Protein AF-A0A848GU89-F1 (afdb_monomer_lite)

Sequence (85 aa):
MKVYIEYEVKETNEIIQPIADQLLSTTTELIKYRVMWGLRKLEDEIEEEGGQIIVHMNGRIHTKSFTPELTEKIKVALKTVFEND

Organism: NCBI:txid2728842

pLDDT: mean 78.12, std 11.0, range [43.91, 90.12]

Radius of gyration: 14.66 Å; chains: 1; bounding box: 34×24×41 Å

Structure (mmCIF, N/CA/C/O backbone):
data_AF-A0A848GU89-F1
#
_entry.id   AF-A0A848GU89-F1
#
loop_
_atom_site.group_PDB
_atom_site.id
_atom_site.type_symbol
_atom_site.label_atom_id
_atom_site.label_alt_id
_atom_site.label_comp_id
_atom_site.label_asym_id
_atom_site.label_entity_id
_atom_site.label_seq_id
_atom_site.pdbx_PDB_ins_code
_atom_site.Cartn_x
_atom_site.Cartn_y
_atom_site.Cartn_z
_atom_site.occupancy
_atom_site.B_iso_or_equiv
_atom_site.auth_seq_id
_atom_site.auth_comp_id
_atom_site.auth_asym_id
_atom_site.auth_atom_id
_atom_site.pdbx_PDB_model_num
ATOM 1 N N . MET A 1 1 ? -12.071 1.519 -0.265 1.00 65.44 1 MET A N 1
ATOM 2 C CA . MET A 1 1 ? -10.676 2.035 -0.068 1.00 65.44 1 MET A CA 1
ATOM 3 C C . MET A 1 1 ? -10.021 2.507 -1.386 1.00 65.44 1 MET A C 1
ATOM 5 O O . MET A 1 1 ? -10.203 1.849 -2.403 1.00 65.44 1 MET A O 1
ATOM 9 N N . LYS A 1 2 ? -9.242 3.611 -1.410 1.00 63.16 2 LYS A N 1
ATOM 10 C CA . LYS A 1 2 ? -8.437 4.038 -2.588 1.00 63.16 2 LYS A CA 1
ATOM 11 C C . LYS A 1 2 ? -6.940 4.100 -2.247 1.00 63.16 2 LYS A C 1
ATOM 13 O O . LYS A 1 2 ? -6.545 4.870 -1.375 1.00 63.16 2 LYS A O 1
ATOM 18 N N . VAL A 1 3 ? -6.122 3.308 -2.944 1.00 63.69 3 VAL A N 1
ATOM 19 C CA . VAL A 1 3 ? -4.656 3.266 -2.776 1.00 63.69 3 VAL A CA 1
ATOM 20 C C . VAL A 1 3 ? -3.991 4.004 -3.934 1.00 63.69 3 VAL A C 1
ATOM 22 O O . VAL A 1 3 ? -4.285 3.721 -5.097 1.00 63.69 3 VAL A O 1
ATOM 25 N N . TYR A 1 4 ? -3.091 4.932 -3.617 1.00 67.62 4 TYR A N 1
ATOM 26 C CA . TYR A 1 4 ? -2.342 5.722 -4.593 1.00 67.62 4 TYR A CA 1
ATOM 27 C C . TYR A 1 4 ? -0.854 5.371 -4.514 1.00 67.62 4 TYR A C 1
ATOM 29 O O . TYR A 1 4 ? -0.310 5.149 -3.434 1.00 67.62 4 TYR A O 1
ATOM 37 N N . ILE A 1 5 ? -0.190 5.309 -5.666 1.00 62.62 5 ILE A N 1
ATOM 38 C CA . ILE A 1 5 ? 1.258 5.095 -5.754 1.00 62.62 5 ILE A CA 1
ATOM 39 C C . ILE A 1 5 ? 1.835 6.263 -6.549 1.00 62.62 5 ILE A C 1
ATOM 41 O O . ILE A 1 5 ? 1.444 6.476 -7.695 1.00 62.62 5 ILE A O 1
ATOM 45 N N . GLU A 1 6 ? 2.722 7.035 -5.919 1.00 57.06 6 GLU A N 1
ATOM 46 C CA . GLU A 1 6 ? 3.387 8.196 -6.523 1.00 57.06 6 GLU A CA 1
ATOM 47 C C . GLU A 1 6 ? 4.808 7.831 -6.972 1.00 57.06 6 GLU A C 1
ATOM 49 O O . GLU A 1 6 ? 5.530 7.110 -6.273 1.00 57.06 6 GLU A O 1
ATOM 54 N N . TYR A 1 7 ? 5.217 8.342 -8.139 1.00 57.75 7 TYR A N 1
ATOM 55 C CA . TYR A 1 7 ? 6.493 8.024 -8.782 1.00 57.75 7 TYR A CA 1
ATOM 56 C C . TYR A 1 7 ? 7.244 9.266 -9.280 1.00 57.75 7 TYR A C 1
ATOM 58 O O . TYR A 1 7 ? 6.641 10.233 -9.734 1.00 57.75 7 TYR A O 1
ATOM 66 N N . GLU A 1 8 ? 8.578 9.191 -9.250 1.00 52.53 8 GLU A N 1
ATOM 67 C CA . GLU A 1 8 ? 9.502 10.155 -9.859 1.00 52.53 8 GLU A CA 1
ATOM 68 C C . GLU A 1 8 ? 10.547 9.362 -10.663 1.00 52.53 8 GLU A C 1
ATOM 70 O O . GLU A 1 8 ? 11.287 8.554 -10.099 1.00 52.53 8 GLU A O 1
ATOM 75 N N . VAL A 1 9 ? 10.570 9.531 -11.989 1.00 54.78 9 VAL A N 1
ATOM 76 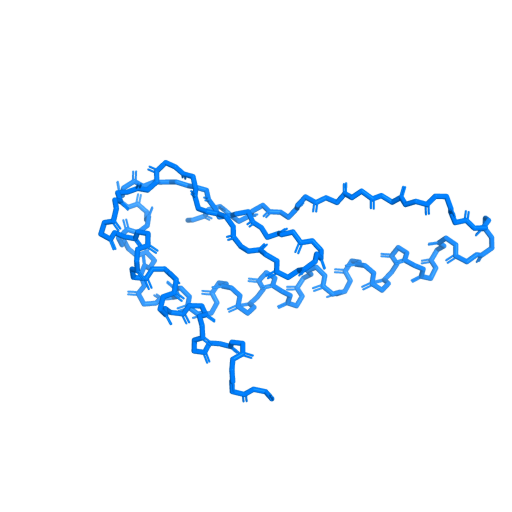C CA . VAL A 1 9 ? 11.513 8.835 -12.882 1.00 54.78 9 VAL A CA 1
ATOM 77 C C . VAL A 1 9 ? 12.699 9.761 -13.138 1.00 54.78 9 VAL A C 1
ATOM 79 O O . VAL A 1 9 ? 12.522 10.861 -13.656 1.00 54.78 9 VAL A O 1
ATOM 82 N N . LYS A 1 10 ? 13.911 9.329 -12.775 1.00 56.16 10 LYS A N 1
ATOM 83 C CA . LYS A 1 10 ? 15.150 10.012 -13.176 1.00 56.16 10 LYS A CA 1
ATOM 84 C C . LYS A 1 10 ? 15.569 9.501 -14.549 1.00 56.16 10 LYS A C 1
ATOM 86 O O . LYS A 1 10 ? 15.556 8.292 -14.749 1.00 56.16 10 LYS A O 1
ATOM 91 N N . GLU A 1 11 ? 15.904 10.432 -15.444 1.00 55.03 11 GLU A N 1
ATOM 92 C CA . GLU A 1 11 ? 16.232 10.229 -16.865 1.00 55.03 11 GLU A CA 1
ATOM 93 C C . GLU A 1 11 ? 16.787 8.835 -17.191 1.00 55.03 11 GLU A C 1
ATOM 95 O O . GLU A 1 11 ? 17.886 8.457 -16.779 1.00 55.03 11 GLU A O 1
ATOM 100 N N . THR A 1 12 ? 16.012 8.080 -17.967 1.00 57.66 12 THR A N 1
ATOM 101 C CA . THR A 1 12 ? 16.366 6.753 -18.470 1.00 57.66 12 THR A CA 1
ATOM 102 C C . THR A 1 12 ? 16.616 6.815 -19.974 1.00 57.66 12 THR A C 1
ATOM 104 O O . THR A 1 12 ? 15.954 7.535 -20.714 1.00 57.66 12 THR A O 1
ATOM 107 N N . ASN A 1 13 ? 17.614 6.058 -20.429 1.00 64.50 13 ASN A N 1
ATOM 108 C CA . ASN A 1 13 ? 18.003 5.951 -21.835 1.00 64.50 13 ASN A CA 1
ATOM 109 C C . ASN A 1 13 ? 16.821 5.390 -22.663 1.00 64.50 13 ASN A C 1
ATOM 111 O O . ASN A 1 13 ? 16.231 4.391 -22.247 1.00 64.50 13 ASN A O 1
ATOM 115 N N . GLU A 1 14 ? 16.485 5.981 -23.818 1.00 66.12 14 GLU A N 1
ATOM 116 C CA . GLU A 1 14 ? 15.233 5.708 -24.570 1.00 66.12 14 GLU A CA 1
ATOM 117 C C . GLU A 1 14 ? 15.003 4.219 -24.904 1.00 66.12 14 GLU A C 1
ATOM 119 O O . GLU A 1 14 ? 13.867 3.762 -24.996 1.00 66.12 14 GLU A O 1
ATOM 124 N N . ILE A 1 15 ? 16.076 3.431 -25.030 1.00 68.31 15 ILE A N 1
ATOM 125 C CA . ILE A 1 15 ? 16.025 1.986 -25.320 1.00 68.31 15 ILE A CA 1
ATOM 126 C C . ILE A 1 15 ? 15.606 1.160 -24.089 1.00 68.31 15 ILE A C 1
ATOM 128 O O . ILE A 1 15 ? 14.981 0.109 -24.220 1.00 68.31 15 ILE A O 1
ATOM 132 N N . ILE A 1 16 ? 15.957 1.616 -22.885 1.00 74.56 16 ILE A N 1
ATOM 133 C CA . ILE A 1 16 ? 15.705 0.909 -21.617 1.00 74.56 16 ILE A CA 1
ATOM 134 C C . ILE A 1 16 ? 14.345 1.318 -21.031 1.00 74.56 16 ILE A C 1
ATOM 136 O O . ILE A 1 16 ? 13.756 0.558 -20.260 1.00 74.56 16 ILE A O 1
ATOM 140 N N . GLN A 1 17 ? 13.817 2.476 -21.442 1.00 77.25 17 GLN A N 1
ATOM 141 C CA . GLN A 1 17 ? 12.544 3.020 -20.971 1.00 77.25 17 GLN A CA 1
ATOM 142 C C . GLN A 1 17 ? 11.380 2.011 -21.022 1.00 77.25 17 GLN A C 1
ATOM 144 O O . GLN A 1 17 ? 10.737 1.828 -19.993 1.00 77.25 17 GLN A O 1
ATOM 149 N N . PRO A 1 18 ? 11.139 1.262 -22.120 1.00 82.12 18 PRO A N 1
ATOM 150 C CA . PRO A 1 18 ? 9.985 0.360 -22.185 1.00 82.12 18 PRO A CA 1
ATOM 151 C C . PRO A 1 18 ? 10.067 -0.805 -21.188 1.00 82.12 18 PRO A C 1
ATOM 153 O O . PRO A 1 18 ? 9.053 -1.246 -20.649 1.00 82.12 18 PRO A O 1
ATOM 156 N N . ILE A 1 19 ? 11.279 -1.306 -20.926 1.00 81.25 19 ILE A N 1
ATOM 157 C CA . ILE A 1 19 ? 11.518 -2.385 -19.956 1.00 81.25 19 ILE A CA 1
ATOM 158 C C . ILE A 1 19 ? 11.348 -1.844 -18.533 1.00 81.25 19 ILE A C 1
ATOM 160 O O . ILE A 1 19 ? 10.721 -2.496 -17.697 1.00 81.25 19 ILE A O 1
ATOM 164 N N . ALA A 1 20 ? 11.872 -0.644 -18.267 1.00 77.62 20 ALA A N 1
ATOM 165 C CA . ALA A 1 20 ? 11.694 0.035 -16.990 1.00 77.62 20 ALA A CA 1
ATOM 166 C C . ALA A 1 20 ? 10.206 0.288 -16.694 1.00 77.62 20 ALA A C 1
ATOM 168 O O . ALA A 1 20 ? 9.752 -0.010 -15.590 1.00 77.62 20 ALA A O 1
ATOM 169 N N . ASP A 1 21 ? 9.433 0.731 -17.687 1.00 80.69 21 ASP A N 1
ATOM 170 C CA . ASP A 1 21 ? 7.995 0.980 -17.555 1.00 80.69 21 ASP A CA 1
ATOM 171 C C . ASP A 1 21 ? 7.210 -0.314 -17.275 1.00 80.69 21 ASP A C 1
ATOM 173 O O . ASP A 1 21 ? 6.329 -0.338 -16.411 1.00 80.69 21 ASP A O 1
ATOM 177 N N . GLN A 1 22 ? 7.547 -1.423 -17.948 1.00 81.75 22 GLN A N 1
ATOM 178 C CA . GLN A 1 22 ? 6.915 -2.728 -17.698 1.00 81.75 22 GLN A CA 1
ATOM 179 C C . GLN A 1 22 ? 7.232 -3.282 -16.303 1.00 81.75 22 GLN A C 1
ATOM 181 O O . GLN A 1 22 ? 6.329 -3.757 -15.602 1.00 81.75 22 GLN A O 1
ATOM 186 N N . LEU A 1 23 ? 8.499 -3.214 -15.880 1.00 80.62 23 LEU A N 1
ATOM 187 C CA . LEU A 1 23 ? 8.912 -3.624 -14.535 1.00 80.62 23 LEU A CA 1
ATOM 188 C C . LEU A 1 23 ? 8.227 -2.769 -13.472 1.00 80.62 23 LEU A C 1
ATOM 190 O O . LEU A 1 23 ? 7.728 -3.299 -12.476 1.00 80.62 23 LEU A O 1
ATOM 194 N N . LEU A 1 24 ? 8.152 -1.460 -13.709 1.00 79.62 24 LEU A N 1
ATOM 195 C CA . LEU A 1 24 ? 7.477 -0.526 -12.827 1.00 79.62 24 LEU A CA 1
ATOM 196 C C . LEU A 1 24 ? 5.991 -0.858 -12.702 1.00 79.62 24 LEU A C 1
ATOM 198 O O . LEU A 1 24 ? 5.490 -0.978 -11.584 1.00 79.62 24 LEU A O 1
ATOM 202 N N . SER A 1 25 ? 5.292 -1.053 -13.820 1.00 81.69 25 SER A N 1
ATOM 203 C CA . SER A 1 25 ? 3.869 -1.404 -13.824 1.00 81.69 25 SER A CA 1
ATOM 204 C C . SER A 1 25 ? 3.608 -2.701 -13.051 1.00 81.69 25 SER A C 1
ATOM 206 O O . SER A 1 25 ? 2.763 -2.728 -12.155 1.00 81.69 25 SER A O 1
ATOM 208 N N . THR A 1 26 ? 4.403 -3.742 -13.310 1.00 83.88 26 THR A N 1
ATOM 209 C CA . THR A 1 26 ? 4.269 -5.044 -12.637 1.00 83.88 26 THR A CA 1
ATOM 210 C C . THR A 1 26 ? 4.512 -4.929 -11.130 1.00 83.88 26 THR A C 1
ATOM 212 O O . THR A 1 26 ? 3.736 -5.439 -10.321 1.00 83.88 26 THR A O 1
ATOM 215 N N . THR A 1 27 ? 5.571 -4.217 -10.738 1.00 80.38 27 THR A N 1
ATOM 216 C CA . THR A 1 27 ? 5.930 -4.016 -9.326 1.00 80.38 27 THR A CA 1
ATOM 217 C C . THR A 1 27 ? 4.874 -3.183 -8.601 1.00 80.38 27 THR A C 1
ATOM 219 O O . THR A 1 27 ? 4.502 -3.496 -7.472 1.00 80.38 27 THR A O 1
ATOM 222 N N . THR A 1 28 ? 4.337 -2.162 -9.269 1.00 80.62 28 THR A N 1
ATOM 223 C CA . THR A 1 28 ? 3.263 -1.305 -8.751 1.00 80.62 28 THR A CA 1
ATOM 224 C C . THR A 1 28 ? 2.019 -2.127 -8.429 1.00 80.62 28 THR A C 1
ATOM 226 O O . THR A 1 28 ? 1.477 -2.009 -7.331 1.00 80.62 28 THR A O 1
ATOM 229 N N . GLU A 1 29 ? 1.582 -2.991 -9.346 1.00 83.25 29 GLU A N 1
ATOM 230 C CA . GLU A 1 29 ? 0.418 -3.853 -9.120 1.00 83.25 29 GLU A CA 1
ATOM 231 C C . GLU A 1 29 ? 0.656 -4.842 -7.973 1.00 83.25 29 GLU A C 1
ATOM 233 O O . GLU A 1 29 ? -0.178 -4.951 -7.074 1.00 83.25 29 GLU A O 1
ATOM 238 N N . LEU A 1 30 ? 1.824 -5.490 -7.920 1.00 84.56 30 LEU A N 1
ATOM 239 C CA . LEU A 1 30 ? 2.180 -6.385 -6.812 1.00 84.56 30 LEU A CA 1
ATOM 240 C C . LEU A 1 30 ? 2.136 -5.678 -5.451 1.00 84.56 30 LEU A C 1
ATOM 242 O O . LEU A 1 30 ? 1.578 -6.215 -4.492 1.00 84.56 30 LEU A O 1
ATOM 246 N N . ILE A 1 31 ? 2.684 -4.464 -5.367 1.00 82.81 31 ILE A N 1
ATOM 247 C CA . ILE A 1 31 ? 2.657 -3.656 -4.143 1.00 82.81 31 ILE A CA 1
ATOM 248 C C . ILE A 1 31 ? 1.216 -3.297 -3.766 1.00 82.81 31 ILE A C 1
ATOM 250 O O . ILE A 1 31 ? 0.846 -3.462 -2.602 1.00 82.81 31 ILE A O 1
ATOM 254 N N . LYS A 1 32 ? 0.380 -2.865 -4.723 1.00 82.56 32 LYS A N 1
ATOM 255 C CA . LYS A 1 32 ? -1.044 -2.587 -4.457 1.00 82.56 32 LYS A CA 1
ATOM 256 C C . LYS A 1 32 ? -1.744 -3.803 -3.873 1.00 82.56 32 LYS A C 1
ATOM 258 O O . LYS A 1 32 ? -2.414 -3.673 -2.851 1.00 82.56 32 LYS A O 1
ATOM 263 N N . TYR A 1 33 ? -1.562 -4.976 -4.480 1.00 86.06 33 TYR A N 1
ATOM 264 C CA . TYR A 1 33 ? -2.172 -6.212 -3.994 1.00 86.06 33 TYR A CA 1
ATOM 265 C C . TYR A 1 33 ? -1.716 -6.563 -2.580 1.00 86.06 33 TYR A C 1
ATOM 267 O O . TYR A 1 33 ? -2.555 -6.884 -1.740 1.00 86.06 33 TYR A O 1
ATOM 275 N N . ARG A 1 34 ? -0.415 -6.457 -2.288 1.00 85.56 34 ARG A N 1
ATOM 276 C CA . ARG A 1 34 ? 0.131 -6.703 -0.942 1.00 85.56 34 ARG A CA 1
ATOM 277 C C . ARG A 1 34 ? -0.470 -5.762 0.097 1.00 85.56 34 ARG A C 1
ATOM 279 O O . ARG A 1 34 ? -0.901 -6.212 1.155 1.00 85.56 34 ARG A O 1
ATOM 286 N N . VAL A 1 35 ? -0.555 -4.473 -0.223 1.00 86.56 35 VAL A N 1
ATOM 287 C CA . VAL A 1 35 ? -1.148 -3.457 0.657 1.00 86.56 35 VAL A CA 1
ATOM 288 C C . VAL A 1 35 ? -2.633 -3.727 0.880 1.00 86.56 35 VAL A C 1
ATOM 290 O O . VAL A 1 35 ? -3.070 -3.797 2.024 1.00 86.56 35 VAL A O 1
ATOM 293 N N . MET A 1 36 ? -3.400 -3.954 -0.189 1.00 85.50 36 MET A N 1
ATOM 294 C CA . MET A 1 36 ? -4.819 -4.311 -0.092 1.00 85.50 36 MET A CA 1
ATOM 295 C C . MET A 1 36 ? -5.032 -5.563 0.762 1.00 85.50 36 MET A C 1
ATOM 297 O O . MET A 1 36 ? -5.926 -5.594 1.602 1.00 85.50 36 MET A O 1
ATOM 301 N N . TRP A 1 37 ? -4.191 -6.581 0.582 1.00 88.94 37 TRP A N 1
ATOM 302 C CA . TRP A 1 37 ? -4.266 -7.811 1.359 1.00 88.94 37 TRP A CA 1
ATOM 303 C C . TRP A 1 37 ? -3.969 -7.583 2.844 1.00 88.94 37 TRP A C 1
ATOM 305 O O . TRP A 1 37 ? -4.726 -8.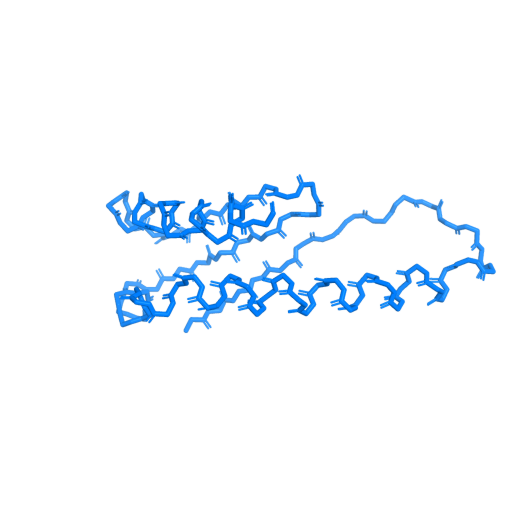047 3.697 1.00 88.94 37 TRP A O 1
ATOM 315 N N . GLY A 1 38 ? -2.912 -6.831 3.159 1.00 87.12 38 GLY A N 1
ATOM 316 C CA . GLY A 1 38 ? -2.561 -6.476 4.537 1.00 87.12 38 GLY A CA 1
ATOM 317 C C . GLY A 1 38 ? -3.668 -5.737 5.268 1.00 87.12 38 GLY A C 1
ATOM 318 O O . GLY A 1 38 ? -3.897 -5.957 6.455 1.00 87.12 38 GLY A O 1
ATOM 319 N N . LEU A 1 39 ? -4.384 -4.889 4.537 1.00 89.44 39 LEU A N 1
ATOM 320 C CA . LEU A 1 39 ? -5.420 -4.021 5.080 1.00 89.44 39 LEU A CA 1
ATOM 321 C C . LEU A 1 39 ? -6.814 -4.616 5.019 1.00 89.44 39 LEU A C 1
ATOM 323 O O . LEU A 1 39 ? -7.748 -3.997 5.512 1.00 89.44 39 LEU A O 1
ATOM 327 N N . ARG A 1 40 ? -6.966 -5.831 4.494 1.00 88.25 40 ARG A N 1
ATOM 328 C CA . ARG A 1 40 ? -8.269 -6.482 4.344 1.00 88.25 40 ARG A CA 1
ATOM 329 C C . ARG A 1 40 ? -9.049 -6.597 5.655 1.00 88.25 40 ARG A C 1
ATOM 331 O O . ARG A 1 40 ? -10.269 -6.584 5.649 1.00 88.25 40 ARG A O 1
ATOM 338 N N . LYS A 1 41 ? -8.354 -6.703 6.792 1.00 87.56 41 LYS A N 1
ATOM 339 C CA . LYS A 1 41 ? -8.984 -6.752 8.124 1.00 87.56 41 LYS A CA 1
ATOM 340 C C . LYS A 1 41 ? -9.447 -5.388 8.647 1.00 87.56 41 LYS A C 1
ATOM 342 O O . LYS A 1 41 ? -10.184 -5.354 9.619 1.00 87.56 41 LYS A O 1
ATOM 347 N N . LEU A 1 42 ? -8.969 -4.304 8.042 1.00 87.62 42 LEU A N 1
ATOM 348 C CA . LEU A 1 42 ? -9.273 -2.916 8.393 1.00 87.62 42 LEU A CA 1
ATOM 349 C C . LEU A 1 42 ? -10.129 -2.243 7.310 1.00 87.62 42 LEU A C 1
ATOM 351 O O . LEU A 1 42 ? -10.315 -1.034 7.355 1.00 87.62 42 LEU A O 1
ATOM 355 N N . GLU A 1 43 ? -10.597 -2.997 6.310 1.00 86.12 43 GLU A N 1
ATOM 356 C CA . GLU A 1 43 ? -11.285 -2.453 5.137 1.00 86.12 43 GLU A CA 1
ATOM 357 C C . G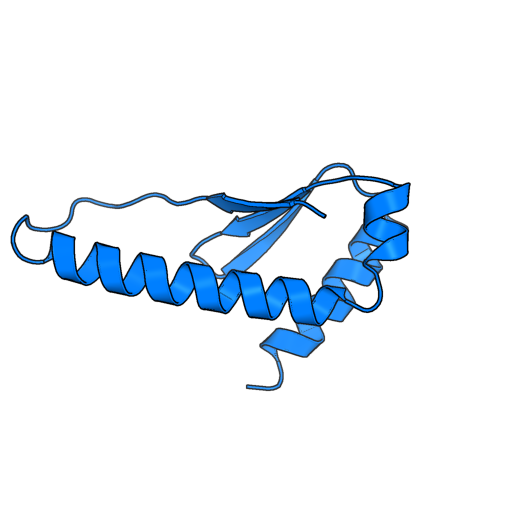LU A 1 43 ? -12.547 -1.683 5.535 1.00 86.12 43 GLU A C 1
ATOM 359 O O . GLU A 1 43 ? -12.684 -0.532 5.130 1.00 86.12 43 GLU A O 1
ATOM 364 N N . ASP A 1 44 ? -13.380 -2.261 6.403 1.00 85.56 44 ASP A N 1
ATOM 365 C CA . ASP A 1 44 ? -14.609 -1.626 6.891 1.00 85.56 44 ASP A CA 1
ATOM 366 C C . ASP A 1 44 ? -14.309 -0.317 7.650 1.00 85.56 44 ASP A C 1
ATOM 368 O O . ASP A 1 44 ? -14.886 0.723 7.344 1.00 85.56 44 ASP A O 1
ATOM 372 N N . GLU A 1 45 ? -13.327 -0.326 8.566 1.00 85.44 45 GLU A N 1
ATOM 373 C CA . GLU A 1 45 ? -12.898 0.875 9.311 1.00 85.44 45 GLU A CA 1
ATOM 374 C C . GLU A 1 45 ? -12.371 1.975 8.365 1.00 85.44 45 GLU A C 1
ATOM 376 O O . GLU A 1 45 ? -12.648 3.162 8.539 1.00 85.44 45 GLU A O 1
ATOM 381 N N . ILE A 1 46 ? -11.623 1.581 7.328 1.00 85.94 46 ILE A N 1
ATOM 382 C CA . ILE A 1 46 ? -11.078 2.488 6.308 1.00 85.94 46 ILE A CA 1
ATOM 383 C C . ILE A 1 46 ? -12.186 3.069 5.423 1.00 85.94 46 ILE A C 1
ATOM 385 O O . ILE A 1 46 ? -12.065 4.216 4.982 1.00 85.94 46 ILE A O 1
ATOM 389 N N . GLU A 1 47 ? -13.225 2.296 5.102 1.00 83.75 47 GLU A N 1
ATOM 390 C CA . GLU A 1 47 ? -14.361 2.782 4.313 1.00 83.75 47 GLU A CA 1
ATOM 391 C C . GLU A 1 47 ? -15.264 3.727 5.100 1.00 83.75 47 GLU A C 1
ATOM 393 O O . GLU A 1 47 ? -15.747 4.701 4.520 1.00 83.75 47 GLU A O 1
ATOM 398 N N . GLU A 1 48 ? -15.435 3.489 6.400 1.00 84.06 48 GLU A N 1
ATOM 399 C CA . GLU A 1 48 ? -16.211 4.361 7.282 1.00 84.06 48 GLU A CA 1
ATOM 400 C C . GLU A 1 48 ? -15.513 5.702 7.553 1.00 84.06 48 GLU A C 1
ATOM 402 O O . GLU A 1 48 ? -16.142 6.754 7.416 1.00 84.06 48 GLU A O 1
ATOM 407 N N . GLU A 1 49 ? -14.220 5.699 7.903 1.00 82.00 49 GLU A N 1
ATOM 408 C CA . GLU A 1 49 ? -13.484 6.946 8.175 1.00 82.00 49 GLU A CA 1
ATOM 409 C C . GLU A 1 49 ? -13.090 7.690 6.890 1.00 82.00 49 GLU A C 1
ATOM 411 O O . GLU A 1 49 ? -13.085 8.924 6.839 1.00 82.00 49 GLU A O 1
ATOM 416 N N . GLY A 1 50 ? -12.757 6.940 5.837 1.00 77.00 50 GLY A N 1
ATOM 417 C CA . GLY A 1 50 ? -12.156 7.473 4.623 1.00 77.00 50 GLY A CA 1
ATOM 418 C C . GLY A 1 50 ? -10.698 7.913 4.816 1.00 77.00 50 GLY A C 1
ATOM 419 O O . GLY A 1 50 ? -10.227 8.223 5.904 1.00 77.00 50 GLY A O 1
ATOM 420 N N . GLY A 1 51 ? -9.936 7.947 3.723 1.00 82.62 51 GLY A N 1
ATOM 421 C CA . GLY A 1 51 ? -8.538 8.371 3.757 1.00 82.62 51 GLY A CA 1
ATOM 422 C C . GLY A 1 51 ? -7.747 7.898 2.549 1.00 82.62 51 GLY A C 1
ATOM 423 O O . GLY A 1 51 ? -8.298 7.334 1.598 1.00 82.62 51 GLY A O 1
ATOM 424 N N . GLN A 1 52 ? -6.444 8.171 2.562 1.00 83.62 52 GLN A N 1
ATOM 425 C CA . GLN A 1 52 ? -5.535 7.814 1.477 1.00 83.62 52 GLN A CA 1
ATOM 426 C C . GLN A 1 52 ? -4.292 7.122 2.015 1.00 83.62 52 GLN A C 1
ATOM 428 O O . GLN A 1 52 ? -3.662 7.583 2.968 1.00 83.62 52 GLN A O 1
ATOM 433 N N . ILE A 1 53 ? -3.914 6.036 1.348 1.00 83.81 53 ILE A N 1
ATOM 434 C CA . ILE A 1 53 ? -2.641 5.358 1.562 1.00 83.81 53 ILE A CA 1
ATOM 435 C C . ILE A 1 53 ? -1.800 5.595 0.321 1.00 83.81 53 ILE A C 1
ATOM 437 O O . ILE A 1 53 ? -2.228 5.282 -0.793 1.00 83.81 53 ILE A O 1
ATOM 441 N N . ILE A 1 54 ? -0.632 6.184 0.539 1.00 83.88 54 ILE A N 1
ATOM 442 C CA . ILE A 1 54 ? 0.330 6.561 -0.485 1.00 83.88 54 ILE A CA 1
ATOM 443 C C . ILE A 1 54 ? 1.560 5.689 -0.284 1.00 83.88 54 ILE A C 1
ATOM 445 O O . ILE A 1 54 ? 2.177 5.715 0.781 1.00 83.88 54 ILE A O 1
ATOM 449 N N . VAL A 1 55 ? 1.913 4.905 -1.297 1.00 79.56 55 VAL A N 1
ATOM 450 C CA . VAL A 1 55 ? 3.144 4.109 -1.287 1.00 79.56 55 VAL A CA 1
ATOM 451 C C . VAL A 1 55 ? 4.146 4.753 -2.228 1.00 79.56 55 VAL A C 1
ATOM 453 O O . VAL A 1 55 ? 3.862 4.957 -3.407 1.00 79.56 55 VAL A O 1
ATOM 456 N N . HIS A 1 56 ? 5.318 5.079 -1.701 1.00 77.44 56 HIS A N 1
ATOM 457 C CA . HIS A 1 56 ? 6.431 5.624 -2.463 1.00 77.44 56 HIS A CA 1
ATOM 458 C C . HIS A 1 56 ? 7.340 4.495 -2.964 1.00 77.44 56 HIS A C 1
ATOM 460 O O . HIS A 1 56 ? 7.508 3.471 -2.301 1.00 77.44 56 HIS A O 1
ATOM 466 N N . MET A 1 57 ? 8.011 4.712 -4.097 1.00 66.81 57 MET A N 1
ATOM 467 C CA . MET A 1 57 ? 8.953 3.742 -4.685 1.00 66.81 57 MET A CA 1
ATOM 468 C C . MET A 1 57 ? 10.122 3.347 -3.774 1.00 66.81 57 MET A C 1
ATOM 470 O O . MET A 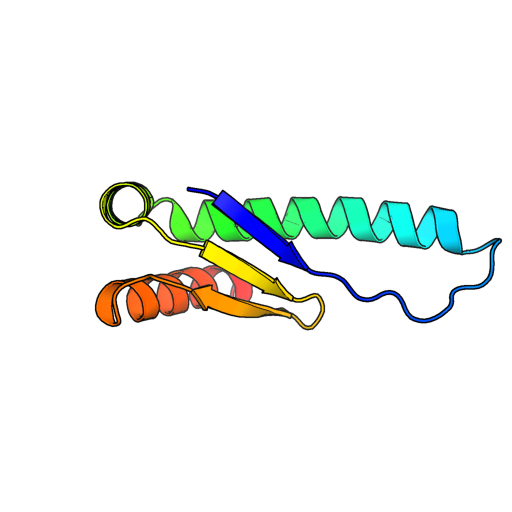1 57 ? 10.680 2.266 -3.915 1.00 66.81 57 MET A O 1
ATOM 474 N N . ASN A 1 58 ? 10.492 4.199 -2.817 1.00 69.50 58 ASN A N 1
ATOM 475 C CA . ASN A 1 58 ? 11.507 3.873 -1.812 1.00 69.50 58 ASN A CA 1
ATOM 476 C C . ASN A 1 58 ? 10.983 2.941 -0.698 1.00 69.50 58 ASN A C 1
ATOM 478 O O . ASN A 1 58 ? 11.647 2.788 0.325 1.00 69.50 58 ASN A O 1
ATOM 482 N N . GLY A 1 59 ? 9.781 2.378 -0.860 1.00 67.38 59 GLY A N 1
ATOM 483 C CA . GLY A 1 59 ? 9.126 1.502 0.108 1.00 67.38 59 GLY A CA 1
ATOM 484 C C . GLY A 1 59 ? 8.479 2.239 1.282 1.00 67.38 59 GLY A C 1
ATOM 485 O O . GLY A 1 59 ? 7.924 1.594 2.169 1.00 67.38 59 GLY A O 1
ATOM 486 N N . ARG A 1 60 ? 8.524 3.580 1.325 1.00 77.94 60 ARG A N 1
ATOM 487 C CA . ARG A 1 60 ? 7.852 4.343 2.385 1.00 77.94 60 ARG A CA 1
ATOM 488 C C . ARG A 1 60 ? 6.353 4.379 2.144 1.00 77.94 60 ARG A C 1
ATOM 490 O O . ARG A 1 60 ? 5.898 4.642 1.035 1.00 77.94 60 ARG A O 1
ATOM 497 N N . ILE A 1 61 ? 5.598 4.191 3.218 1.00 81.31 61 ILE A N 1
ATOM 498 C CA . ILE A 1 61 ? 4.140 4.263 3.214 1.00 81.31 61 ILE A CA 1
ATOM 499 C C . ILE A 1 61 ? 3.723 5.486 4.020 1.00 81.31 61 ILE A C 1
ATOM 501 O O . ILE A 1 61 ? 4.188 5.689 5.144 1.00 81.31 61 ILE A O 1
ATOM 505 N N . HIS A 1 62 ? 2.852 6.299 3.438 1.00 83.31 62 HIS A N 1
ATOM 506 C CA . HIS A 1 62 ? 2.270 7.468 4.069 1.00 83.31 62 HIS A CA 1
ATOM 507 C C . HIS A 1 62 ? 0.748 7.340 4.105 1.00 83.31 62 HIS A C 1
ATOM 509 O O . HIS A 1 62 ? 0.109 6.968 3.124 1.00 83.31 62 HIS A O 1
ATOM 515 N N . THR A 1 63 ? 0.165 7.653 5.253 1.00 85.19 63 THR A N 1
ATOM 516 C CA . THR A 1 63 ? -1.276 7.625 5.498 1.00 85.19 63 THR A CA 1
ATOM 517 C C . THR A 1 63 ? -1.759 9.056 5.675 1.00 85.19 63 THR A C 1
ATOM 519 O O . THR A 1 63 ? -1.234 9.787 6.515 1.00 85.19 63 THR A O 1
ATOM 522 N N . LYS A 1 64 ? -2.755 9.467 4.893 1.00 84.62 64 LYS A N 1
ATOM 523 C CA . LYS A 1 64 ? -3.315 10.820 4.923 1.00 84.62 64 LYS A CA 1
ATOM 524 C C . LYS A 1 64 ? -4.800 10.764 5.259 1.00 84.62 64 LYS A C 1
ATOM 526 O O . LYS A 1 64 ? -5.529 9.945 4.705 1.00 84.62 64 LYS A O 1
ATOM 531 N N . SER A 1 65 ? -5.226 11.673 6.135 1.00 85.44 65 SER A N 1
ATOM 532 C CA . SER A 1 65 ? -6.620 11.872 6.558 1.00 85.44 65 SER A CA 1
ATOM 533 C C . SER A 1 65 ? -7.250 10.769 7.418 1.00 85.44 65 SER A C 1
ATOM 535 O O . SER A 1 65 ? -8.430 10.878 7.716 1.00 85.44 65 SER A O 1
ATOM 537 N N . PHE A 1 66 ? -6.486 9.770 7.866 1.00 87.25 66 PHE A N 1
ATOM 538 C CA . PHE A 1 66 ? -6.955 8.796 8.857 1.00 87.25 66 PHE A CA 1
ATOM 539 C C . PHE A 1 66 ? -6.806 9.323 10.283 1.00 87.25 66 PHE A C 1
ATOM 541 O O . PHE A 1 66 ? -5.931 10.156 10.557 1.00 87.25 66 PHE A O 1
ATOM 548 N N . THR A 1 67 ? -7.605 8.793 11.209 1.00 88.25 67 THR A N 1
ATOM 549 C CA . THR A 1 67 ? -7.384 9.040 12.636 1.00 88.25 67 THR A CA 1
ATOM 550 C C . THR A 1 67 ? -6.009 8.516 13.084 1.00 88.25 67 THR A C 1
ATOM 552 O O . THR A 1 67 ? -5.436 7.616 12.454 1.00 88.25 67 THR A O 1
ATOM 555 N N . PRO A 1 68 ? -5.433 9.057 14.177 1.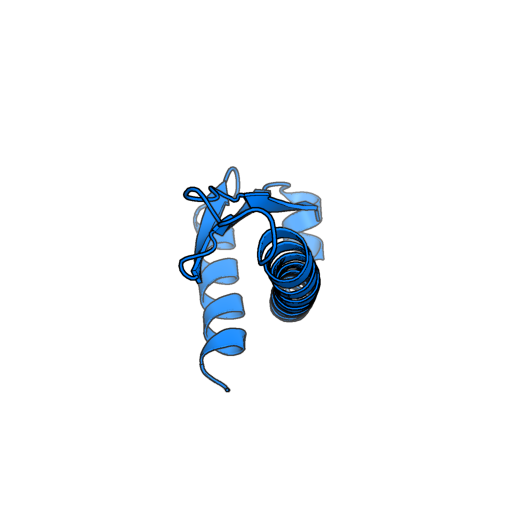00 88.38 68 PRO A N 1
ATOM 556 C CA . PRO A 1 68 ? -4.185 8.538 14.735 1.00 88.38 68 PRO A CA 1
ATOM 557 C C . PRO A 1 68 ? -4.269 7.050 15.100 1.00 88.38 68 PRO A C 1
ATOM 559 O O . PRO A 1 68 ? -3.304 6.317 14.903 1.00 88.38 68 PRO A O 1
ATOM 562 N N . GLU A 1 69 ? -5.428 6.597 15.584 1.00 88.88 69 GLU A N 1
ATOM 563 C CA . GLU A 1 69 ? -5.660 5.197 15.938 1.00 88.88 69 GLU A CA 1
ATOM 564 C C . GLU A 1 69 ? -5.638 4.295 14.699 1.00 88.88 69 GLU A C 1
ATOM 566 O O . GLU A 1 69 ? -4.862 3.336 14.644 1.00 88.88 69 GLU A O 1
ATOM 571 N N . LEU A 1 70 ? -6.419 4.636 13.669 1.00 87.62 70 LEU A N 1
ATOM 572 C CA . LEU A 1 70 ? -6.457 3.864 12.431 1.00 87.62 70 LEU A CA 1
ATOM 573 C C . LEU A 1 70 ? -5.107 3.904 11.697 1.00 87.62 70 LEU A C 1
ATOM 575 O O . LEU A 1 70 ? -4.672 2.899 11.137 1.00 87.62 70 LEU A O 1
ATOM 579 N N . THR A 1 71 ? -4.382 5.022 11.780 1.00 89.31 71 THR A N 1
ATOM 580 C CA . THR A 1 71 ? -3.011 5.146 11.260 1.00 89.31 71 THR A CA 1
ATOM 581 C C . THR A 1 71 ? -2.065 4.118 11.883 1.00 89.31 71 THR A C 1
ATOM 583 O O . THR A 1 71 ? -1.298 3.473 11.164 1.00 89.31 71 THR A O 1
ATOM 586 N N . GLU A 1 72 ? -2.107 3.933 13.204 1.00 90.12 72 GLU A N 1
ATOM 587 C CA . GLU A 1 72 ? -1.273 2.928 13.870 1.00 90.12 72 GLU A CA 1
ATOM 588 C C . GLU A 1 72 ? -1.698 1.499 13.509 1.00 90.12 72 GLU A C 1
ATOM 590 O O . GLU A 1 72 ? -0.836 0.671 13.200 1.00 90.12 72 GLU A O 1
ATOM 595 N N . LYS A 1 73 ? -3.007 1.214 13.427 1.00 89.69 73 LYS A N 1
ATOM 596 C CA . LYS A 1 73 ? -3.504 -0.093 12.954 1.00 89.69 73 LYS A CA 1
ATOM 597 C C . LYS A 1 73 ? -3.003 -0.413 11.541 1.00 89.69 73 LYS A C 1
ATOM 599 O O . LYS A 1 73 ? -2.493 -1.510 11.306 1.00 89.69 73 LYS A O 1
ATOM 604 N N . ILE A 1 74 ? -3.077 0.555 10.624 1.00 88.88 74 ILE A N 1
ATOM 605 C CA . ILE A 1 74 ? -2.581 0.436 9.243 1.00 88.88 74 ILE A CA 1
ATOM 606 C C . ILE A 1 74 ? -1.078 0.134 9.230 1.00 88.88 74 ILE A C 1
ATOM 608 O O . ILE A 1 74 ? -0.642 -0.786 8.536 1.00 88.88 74 ILE A O 1
ATOM 612 N N . LYS A 1 75 ? -0.271 0.861 10.016 1.00 87.25 75 LYS A N 1
ATOM 613 C CA . LYS A 1 75 ? 1.182 0.625 10.094 1.00 87.25 75 LYS A CA 1
ATOM 614 C C . LYS A 1 75 ? 1.510 -0.784 10.579 1.00 87.25 75 LYS A C 1
ATOM 616 O O . LYS A 1 75 ? 2.356 -1.444 9.978 1.00 87.25 75 LYS A O 1
ATOM 621 N N . VAL A 1 76 ? 0.847 -1.254 11.636 1.00 89.44 76 VAL A N 1
ATOM 622 C CA . VAL A 1 76 ? 1.061 -2.603 12.189 1.00 89.44 76 VAL A CA 1
ATOM 623 C C . VAL A 1 76 ? 0.668 -3.680 11.175 1.00 89.44 76 VAL A C 1
ATOM 625 O O . VAL A 1 76 ? 1.422 -4.633 10.951 1.00 89.44 76 VAL A O 1
ATOM 628 N N . ALA A 1 77 ? -0.482 -3.509 10.519 1.00 87.19 77 ALA A N 1
ATOM 629 C CA . ALA A 1 77 ? -0.964 -4.435 9.502 1.00 87.19 77 ALA A CA 1
ATOM 630 C C . ALA A 1 77 ? 0.020 -4.548 8.327 1.00 87.19 77 ALA A C 1
ATOM 632 O O . ALA A 1 77 ? 0.390 -5.652 7.929 1.00 87.19 77 ALA A O 1
ATOM 633 N N . LEU A 1 78 ? 0.511 -3.414 7.819 1.00 85.19 78 LEU A N 1
ATOM 634 C CA . LEU A 1 78 ? 1.443 -3.388 6.691 1.00 85.19 78 LEU A CA 1
ATOM 635 C C . LEU A 1 78 ? 2.838 -3.888 7.066 1.00 85.19 78 LEU A C 1
ATOM 637 O O . LEU A 1 78 ? 3.447 -4.603 6.275 1.00 85.19 78 LEU A O 1
ATOM 641 N N . LYS A 1 79 ? 3.323 -3.606 8.279 1.00 83.50 79 LYS A N 1
ATOM 642 C CA . LYS A 1 79 ? 4.601 -4.142 8.772 1.00 83.50 79 LYS A CA 1
ATOM 643 C C . LYS A 1 79 ? 4.636 -5.673 8.693 1.00 83.50 79 LYS A C 1
ATOM 645 O O . LYS A 1 79 ? 5.589 -6.245 8.181 1.00 83.50 79 LYS A O 1
ATOM 650 N N . THR A 1 80 ? 3.539 -6.322 9.082 1.00 76.44 80 THR A N 1
ATOM 651 C CA . THR A 1 80 ? 3.405 -7.787 9.023 1.00 76.44 80 THR A CA 1
ATOM 652 C C . THR A 1 80 ? 3.467 -8.332 7.589 1.00 76.44 80 THR A C 1
ATOM 654 O O . THR A 1 80 ? 3.935 -9.446 7.374 1.00 76.44 80 THR A O 1
ATOM 657 N N . VAL A 1 81 ? 3.011 -7.572 6.591 1.00 76.94 81 VAL A N 1
ATOM 658 C CA . VAL A 1 81 ? 3.038 -8.004 5.181 1.00 76.94 81 VAL A CA 1
ATOM 659 C C . VAL A 1 81 ? 4.444 -7.959 4.592 1.00 76.94 81 VAL A C 1
ATOM 661 O O . VAL A 1 81 ? 4.783 -8.817 3.785 1.00 76.94 81 VAL A O 1
ATOM 664 N N . PHE A 1 82 ? 5.252 -6.972 4.981 1.00 69.88 82 PHE A N 1
ATOM 665 C CA . PHE A 1 82 ? 6.578 -6.752 4.397 1.00 69.88 82 PHE A CA 1
ATOM 666 C C . PHE A 1 82 ? 7.733 -7.382 5.199 1.00 69.88 82 PHE A C 1
ATOM 668 O O . PHE A 1 82 ? 8.840 -7.438 4.680 1.00 69.88 82 PHE A O 1
ATOM 675 N N . GLU A 1 83 ? 7.503 -7.859 6.429 1.00 66.31 83 GLU A N 1
ATOM 676 C CA . GLU A 1 83 ? 8.514 -8.568 7.244 1.00 66.31 83 GLU A CA 1
ATOM 677 C C . GLU A 1 83 ? 8.499 -10.101 7.087 1.00 66.31 83 GLU A C 1
ATOM 679 O O . GLU A 1 83 ? 9.423 -10.761 7.550 1.00 66.31 83 GLU A O 1
ATOM 684 N N . ASN A 1 84 ? 7.467 -10.679 6.462 1.00 53.03 84 ASN A N 1
ATOM 685 C CA . ASN A 1 84 ? 7.329 -12.133 6.276 1.00 53.03 84 ASN A CA 1
ATOM 686 C C . ASN A 1 84 ? 7.875 -12.656 4.925 1.00 53.03 84 ASN A C 1
ATOM 688 O O . ASN A 1 84 ? 7.569 -13.793 4.567 1.00 53.03 84 ASN A O 1
ATOM 692 N N . ASP A 1 85 ? 8.65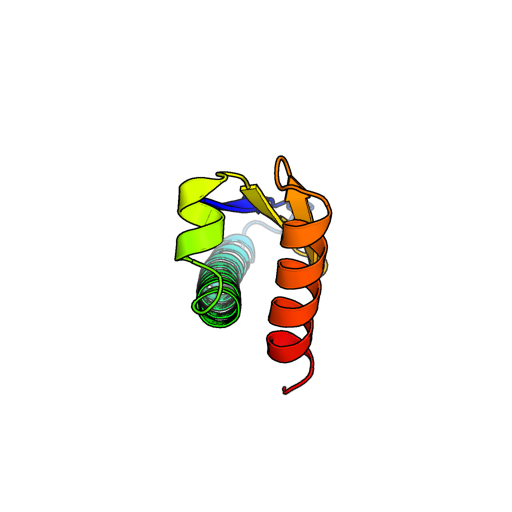1 -11.850 4.191 1.00 43.91 85 ASP A N 1
ATOM 693 C CA . ASP A 1 85 ? 9.340 -12.230 2.941 1.00 43.91 85 ASP A CA 1
ATOM 694 C C . ASP A 1 85 ? 10.853 -12.411 3.163 1.00 43.91 85 ASP A C 1
ATOM 696 O O . ASP A 1 85 ? 11.475 -11.512 3.778 1.00 43.91 85 ASP A O 1
#

Secondary structure (DSSP, 8-state):
--EEEE-------TTTHHHHHHHHHHHHHHHHHHHHHHHGGGHHHHHHH--EEEEETTS-EEEES--HHHHHHHHHHHHHHHH--

Foldseek 3Di:
DDEEEDDDDDDDDPVCVVVVVVVVVVVVVVVVVLLCVLCVVVVVVCVVQPWYWYAYPVRDIDTGRDDPVVVVVSVVSSVVSVVVD